Protein AF-A0A8D5FIZ2-F1 (afdb_monomer_lite)

Organism: NCBI:txid2772557

pLDDT: mean 80.87, std 14.38, range [47.53, 97.31]

Secondary structure (DSSP, 8-state):
------SHHHHHHHHHHHHHHHHHHHHHHHHHHHHS---SHHHHHHHHHHHHHHHHHHHHHHHHHHHHT--GGGEEE-SSTT-EEEPSS--HHHHHHHHHHTTHHHHHHHHHHHHHHHHHHHHHHHHHTT-

Radius of gyration: 19.39 Å; chains: 1; bounding box: 47×32×55 Å

Sequence (131 aa):
MALQTHGEPEGMYVHQMAHILYMAALGYLYWDTQRSAFSNRGWTYLRIFCVLTIFWNLLALIGHESTQYLHPKDFTIVDGYLFSKVNRPLTLIKAAYYTAKLDHLLTVPAMFFLYIALRSFYRASLDEDGD

Structure (mmCIF, N/CA/C/O backbone):
data_AF-A0A8D5FIZ2-F1
#
_entry.id 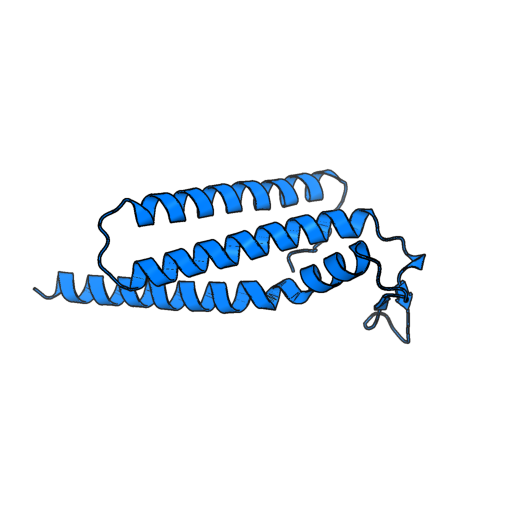  AF-A0A8D5FIZ2-F1
#
loop_
_atom_site.group_PDB
_atom_site.id
_atom_site.type_symbol
_atom_site.label_atom_id
_atom_site.label_alt_id
_atom_site.label_comp_id
_atom_site.label_asym_id
_atom_site.label_entity_id
_atom_site.label_seq_id
_atom_site.pdbx_PDB_ins_code
_atom_site.Cartn_x
_atom_site.Cartn_y
_atom_site.Cartn_z
_atom_site.occupancy
_atom_site.B_iso_or_equiv
_atom_site.auth_seq_id
_atom_site.auth_comp_id
_atom_site.auth_asym_id
_atom_site.auth_atom_id
_atom_site.pdbx_PDB_model_num
ATOM 1 N N . MET A 1 1 ? -4.710 -7.050 -13.228 1.00 47.78 1 MET A N 1
ATOM 2 C CA . MET A 1 1 ? -3.234 -6.948 -13.261 1.00 47.78 1 MET A CA 1
ATOM 3 C C . MET A 1 1 ? -2.876 -5.475 -13.221 1.00 47.78 1 MET A C 1
ATOM 5 O O . MET A 1 1 ? -3.498 -4.725 -13.960 1.00 47.78 1 MET A O 1
ATOM 9 N N . ALA A 1 2 ? -1.925 -5.053 -12.383 1.00 55.47 2 ALA A N 1
ATOM 10 C CA . ALA A 1 2 ? -1.527 -3.638 -12.312 1.00 55.47 2 ALA A CA 1
ATOM 11 C C . ALA A 1 2 ? -0.823 -3.134 -13.589 1.00 55.47 2 ALA A C 1
ATOM 13 O O . ALA A 1 2 ? -0.782 -1.935 -13.830 1.00 55.47 2 ALA A O 1
ATOM 14 N N . LEU A 1 3 ? -0.307 -4.054 -14.412 1.00 51.50 3 LEU A N 1
ATOM 15 C CA . LEU A 1 3 ? 0.365 -3.820 -15.694 1.00 51.50 3 LEU A CA 1
ATOM 16 C C . LEU A 1 3 ? -0.590 -4.033 -16.880 1.00 51.50 3 LEU A C 1
ATOM 18 O O . LEU A 1 3 ? -0.371 -4.913 -17.712 1.00 51.50 3 LEU A O 1
ATOM 22 N N . GLN A 1 4 ? -1.687 -3.280 -16.939 1.00 59.59 4 GLN A N 1
ATOM 23 C CA . GLN A 1 4 ? -2.576 -3.291 -18.101 1.00 59.59 4 GLN A CA 1
ATOM 24 C C . GLN A 1 4 ? -2.325 -2.042 -18.950 1.00 59.59 4 GLN A C 1
ATOM 26 O O . GLN A 1 4 ? -2.441 -0.922 -18.462 1.00 59.59 4 GLN A O 1
ATOM 31 N N . THR A 1 5 ? -1.975 -2.225 -20.224 1.00 54.44 5 THR A N 1
ATOM 32 C CA . THR A 1 5 ? -1.821 -1.113 -21.169 1.00 54.44 5 THR A CA 1
ATOM 33 C C . THR A 1 5 ? -3.201 -0.693 -21.663 1.00 54.44 5 THR A C 1
ATOM 35 O O . THR A 1 5 ? -3.807 -1.383 -22.484 1.00 54.44 5 THR A O 1
ATOM 38 N N . HIS A 1 6 ? -3.720 0.413 -21.141 1.00 54.88 6 HIS A N 1
ATOM 39 C CA . HIS A 1 6 ? -4.860 1.108 -21.738 1.00 54.88 6 HIS A CA 1
ATOM 40 C C . HIS A 1 6 ? -4.332 2.042 -22.843 1.00 54.88 6 HIS A C 1
ATOM 42 O O . HIS A 1 6 ? -3.242 2.590 -22.701 1.00 54.88 6 HIS A O 1
ATOM 48 N N . GLY A 1 7 ? -5.032 2.104 -23.981 1.00 55.34 7 GLY A N 1
ATOM 49 C CA . GLY A 1 7 ? -4.515 2.663 -25.241 1.00 55.34 7 GLY A CA 1
ATOM 50 C C . GLY A 1 7 ? -4.114 4.140 -25.179 1.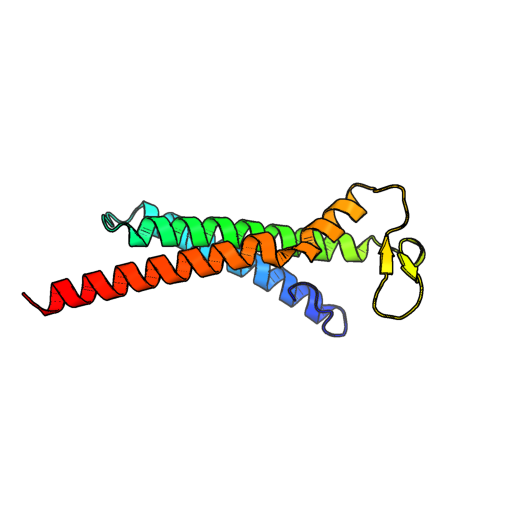00 55.34 7 GLY A C 1
ATOM 51 O O . GLY A 1 7 ? -4.714 4.874 -24.408 1.00 55.34 7 GLY A O 1
ATOM 52 N N . GLU A 1 8 ? -3.139 4.517 -26.027 1.00 59.66 8 GLU A N 1
ATOM 53 C CA . GLU A 1 8 ? -2.516 5.851 -26.200 1.00 59.66 8 GLU A CA 1
ATOM 54 C C . GLU A 1 8 ? -2.087 6.564 -24.879 1.00 59.66 8 GLU A C 1
ATOM 56 O O . GLU A 1 8 ? -2.540 6.230 -23.788 1.00 59.66 8 GLU A O 1
ATOM 61 N N . PRO A 1 9 ? -1.076 7.455 -24.885 1.00 69.38 9 PRO A N 1
ATOM 62 C CA . PRO A 1 9 ? -0.204 7.667 -23.715 1.00 69.38 9 PRO A CA 1
ATOM 63 C C . PRO A 1 9 ? -0.904 8.222 -22.460 1.00 69.38 9 PRO A C 1
ATOM 65 O O . PRO A 1 9 ? -0.410 8.038 -21.348 1.00 69.38 9 PRO A O 1
ATOM 68 N N . GLU A 1 10 ? -2.074 8.843 -22.611 1.00 75.12 10 GLU A N 1
ATOM 69 C CA . GLU A 1 10 ? -2.869 9.418 -21.520 1.00 75.12 10 GLU A CA 1
ATOM 70 C C . GLU A 1 10 ? -3.282 8.382 -20.465 1.00 75.12 10 GLU A C 1
ATOM 72 O O . GLU A 1 10 ? -3.200 8.656 -19.264 1.00 75.12 10 GLU A O 1
ATOM 77 N N . GLY A 1 11 ? -3.662 7.170 -20.889 1.00 76.88 11 GLY A N 1
ATOM 78 C CA . GLY A 1 11 ? -4.113 6.119 -19.973 1.00 76.88 11 GLY A CA 1
ATOM 79 C C . GLY A 1 11 ? -3.028 5.695 -18.981 1.00 76.88 11 GLY A C 1
ATOM 80 O O . GLY A 1 11 ? -3.312 5.442 -17.810 1.00 76.88 11 GLY A O 1
ATOM 81 N N . MET A 1 12 ? -1.771 5.683 -19.422 1.00 77.25 12 MET A N 1
ATOM 82 C CA . MET A 1 12 ? -0.624 5.342 -18.583 1.00 77.25 12 MET A CA 1
ATOM 83 C C . MET A 1 12 ? -0.331 6.427 -17.544 1.00 77.25 12 MET A C 1
ATOM 85 O O . MET A 1 12 ? -0.152 6.100 -16.370 1.00 77.25 12 MET A O 1
ATOM 89 N N . TYR A 1 13 ? -0.350 7.704 -17.938 1.00 83.44 13 TYR A N 1
ATOM 90 C CA . TYR A 1 13 ? -0.129 8.813 -17.004 1.00 83.44 13 TYR A CA 1
ATOM 91 C C . TYR A 1 13 ? -1.208 8.872 -15.923 1.00 83.44 13 TYR A C 1
ATOM 93 O O . TYR A 1 13 ? -0.894 9.001 -14.738 1.00 83.44 13 TYR A O 1
ATOM 101 N N . VAL A 1 14 ? -2.480 8.729 -16.309 1.00 86.88 14 VAL A N 1
ATOM 102 C CA . VAL A 1 14 ? -3.600 8.721 -15.356 1.00 86.88 14 VAL A CA 1
ATOM 103 C C . VAL A 1 14 ? -3.490 7.530 -14.402 1.00 86.88 14 VAL A C 1
ATOM 105 O O . VAL A 1 14 ? -3.680 7.689 -13.196 1.00 86.88 14 VAL A O 1
ATOM 108 N N . HIS A 1 15 ? -3.115 6.353 -14.908 1.00 84.88 15 HIS A N 1
ATOM 109 C CA . HIS A 1 15 ? -2.928 5.153 -14.091 1.00 84.88 15 HIS A CA 1
ATOM 110 C C . HIS A 1 15 ? -1.765 5.289 -13.092 1.00 84.88 15 HIS A C 1
ATOM 112 O O . HIS A 1 15 ? -1.911 4.959 -11.914 1.00 84.88 15 HIS A O 1
ATOM 118 N N . GLN A 1 16 ? -0.622 5.836 -13.515 1.00 85.88 16 GLN A N 1
ATOM 119 C CA . GLN A 1 16 ? 0.498 6.127 -12.609 1.00 85.88 16 GLN A CA 1
ATOM 120 C C . GLN A 1 16 ? 0.120 7.180 -11.557 1.00 85.88 16 GLN A C 1
ATOM 122 O O . GLN A 1 16 ? 0.440 7.026 -10.376 1.00 85.88 16 GLN A O 1
ATOM 127 N N . MET A 1 17 ? -0.623 8.217 -11.949 1.00 90.06 17 MET A N 1
ATOM 128 C CA . MET A 1 17 ? -1.111 9.234 -11.018 1.00 90.06 17 MET A CA 1
ATOM 129 C C . MET A 1 17 ? -2.095 8.647 -9.997 1.00 90.06 17 MET A C 1
ATOM 131 O O . MET A 1 17 ? -2.039 9.011 -8.821 1.00 90.06 17 MET A O 1
ATOM 135 N N . ALA A 1 18 ? -2.928 7.682 -10.395 1.00 90.88 18 ALA A N 1
ATOM 136 C CA . ALA A 1 18 ? -3.801 6.956 -9.476 1.00 90.88 18 ALA A CA 1
ATOM 137 C C . ALA A 1 18 ? -3.004 6.189 -8.406 1.00 90.88 18 ALA A C 1
ATOM 139 O O . ALA A 1 18 ? -3.361 6.247 -7.229 1.00 90.88 18 ALA A O 1
ATOM 140 N N . HIS A 1 19 ? -1.889 5.543 -8.770 1.00 92.12 19 HIS A N 1
ATOM 141 C CA . HIS A 1 19 ? -1.000 4.900 -7.794 1.00 92.12 19 HIS A CA 1
ATOM 142 C C . HIS A 1 19 ? -0.405 5.904 -6.793 1.00 92.12 19 HIS A C 1
ATOM 144 O O . HIS A 1 19 ? -0.367 5.626 -5.593 1.00 92.12 19 HIS A O 1
ATOM 150 N N . ILE A 1 20 ? 0.016 7.088 -7.255 1.00 93.94 20 ILE A N 1
ATOM 151 C CA . ILE A 1 20 ? 0.554 8.147 -6.382 1.00 93.94 20 ILE A CA 1
ATOM 152 C C . ILE A 1 20 ? -0.517 8.652 -5.412 1.00 93.94 20 ILE A C 1
ATOM 154 O O . ILE A 1 20 ? -0.283 8.701 -4.202 1.00 93.94 20 ILE A O 1
ATOM 158 N N . LEU A 1 21 ? -1.702 8.988 -5.927 1.00 95.88 21 LEU A N 1
ATOM 159 C CA . LEU A 1 21 ? -2.824 9.450 -5.109 1.00 95.88 21 LEU A CA 1
ATOM 160 C C . LEU A 1 21 ? -3.242 8.391 -4.088 1.00 95.88 21 LEU A C 1
ATOM 162 O O . LEU A 1 21 ? -3.494 8.718 -2.928 1.00 95.88 21 LEU A O 1
ATOM 166 N N . TYR A 1 22 ? -3.257 7.118 -4.485 1.00 94.69 22 TYR A N 1
ATOM 167 C CA . TYR A 1 22 ? -3.617 6.038 -3.579 1.00 94.69 22 TYR A CA 1
ATOM 168 C C . TYR A 1 22 ? -2.580 5.851 -2.466 1.00 94.69 22 TYR A C 1
ATOM 170 O O . TYR A 1 22 ? -2.956 5.724 -1.301 1.00 94.69 22 TYR A O 1
ATOM 178 N N . MET A 1 23 ? -1.280 5.925 -2.775 1.00 96.31 23 MET A N 1
ATOM 179 C CA . MET A 1 23 ? -0.231 5.925 -1.746 1.00 96.31 23 MET A CA 1
ATOM 180 C C . MET A 1 23 ? -0.366 7.102 -0.781 1.00 96.31 23 MET A C 1
ATOM 182 O O . MET A 1 23 ? -0.214 6.907 0.424 1.00 96.31 23 MET A O 1
ATOM 186 N N . ALA A 1 24 ? -0.673 8.302 -1.281 1.00 96.56 24 ALA A N 1
ATOM 187 C CA . ALA A 1 24 ? -0.877 9.475 -0.436 1.00 96.56 24 ALA A CA 1
ATOM 188 C C . ALA A 1 24 ? -2.072 9.284 0.512 1.00 96.56 24 ALA A C 1
ATOM 190 O O . ALA A 1 24 ? -1.951 9.536 1.711 1.00 96.56 24 ALA A O 1
ATOM 191 N N . ALA A 1 25 ? -3.193 8.764 0.004 1.00 97.06 25 ALA A N 1
ATOM 192 C CA . ALA A 1 25 ? -4.370 8.455 0.813 1.00 97.06 25 ALA A CA 1
ATOM 193 C C . ALA A 1 25 ? -4.077 7.389 1.885 1.00 97.06 25 ALA A C 1
ATOM 195 O O . ALA A 1 25 ? -4.457 7.555 3.044 1.00 97.06 25 ALA A O 1
ATOM 196 N N . LEU A 1 26 ? -3.351 6.323 1.533 1.00 96.38 26 LEU A N 1
ATOM 197 C CA . LEU A 1 26 ? -2.939 5.278 2.477 1.00 96.38 26 LEU A CA 1
ATOM 198 C C . LEU A 1 26 ? -1.943 5.794 3.520 1.00 96.38 26 LEU A C 1
ATOM 200 O O . LEU A 1 26 ? -2.019 5.401 4.684 1.00 96.38 26 LEU A O 1
ATOM 204 N N . GLY A 1 27 ? -1.026 6.678 3.122 1.00 96.00 27 GLY A N 1
ATOM 205 C CA . GLY A 1 27 ? -0.080 7.334 4.022 1.00 96.00 27 GLY A CA 1
ATOM 206 C C . GLY A 1 27 ? -0.789 8.245 5.021 1.00 96.00 27 GLY A C 1
ATOM 207 O O . GLY A 1 27 ? -0.501 8.185 6.216 1.00 96.00 27 GLY A O 1
ATOM 208 N N . TYR A 1 28 ? -1.771 9.018 4.552 1.00 95.44 28 TYR A N 1
ATOM 209 C CA . TYR A 1 28 ? -2.639 9.815 5.415 1.00 95.44 28 TYR A CA 1
ATOM 210 C C . TYR A 1 28 ? -3.431 8.932 6.386 1.00 95.44 28 TYR A C 1
ATOM 212 O O . TYR A 1 28 ? -3.391 9.178 7.587 1.00 95.44 28 TYR A O 1
ATOM 220 N N . LEU A 1 29 ? -4.069 7.860 5.903 1.00 94.06 29 LEU A N 1
ATOM 221 C CA . LEU A 1 29 ? -4.813 6.920 6.748 1.00 94.06 29 LEU A CA 1
ATOM 222 C C . LEU A 1 29 ? -3.908 6.255 7.798 1.00 94.06 29 LEU A C 1
ATOM 224 O O . LEU A 1 29 ? -4.267 6.143 8.968 1.00 94.06 29 LEU A O 1
ATOM 228 N N . TYR A 1 30 ? -2.705 5.833 7.412 1.00 94.00 30 TYR A N 1
ATOM 229 C CA . TYR A 1 30 ? -1.730 5.288 8.354 1.00 94.00 30 TYR A CA 1
ATOM 230 C C . TYR A 1 30 ? -1.355 6.316 9.432 1.00 94.00 30 TYR A C 1
ATOM 232 O O . TYR A 1 30 ? -1.326 5.986 10.616 1.00 94.00 30 TYR A O 1
ATOM 240 N N . TRP A 1 31 ? -1.094 7.562 9.036 1.00 93.31 31 TRP A N 1
ATOM 241 C CA . TRP A 1 31 ? -0.747 8.639 9.961 1.00 93.31 31 TRP A CA 1
ATOM 242 C C . TRP A 1 31 ? -1.891 8.987 10.921 1.00 93.31 31 TRP A C 1
ATOM 244 O O . TRP A 1 31 ? -1.676 9.101 12.129 1.00 93.31 31 TRP A O 1
ATOM 254 N N . ASP A 1 32 ? -3.106 9.123 10.397 1.00 92.44 32 ASP A N 1
ATOM 255 C CA . ASP A 1 32 ? -4.302 9.443 11.172 1.00 92.44 32 ASP A CA 1
ATOM 256 C C . ASP A 1 32 ? -4.603 8.357 12.212 1.00 92.44 32 ASP A C 1
ATOM 258 O O . ASP A 1 32 ? -4.741 8.633 13.407 1.00 92.44 32 ASP A O 1
ATOM 262 N N . THR A 1 33 ? -4.563 7.093 11.788 1.00 90.00 33 THR A N 1
ATOM 263 C CA . THR A 1 33 ? -4.807 5.964 12.692 1.00 90.00 33 THR A CA 1
ATOM 264 C C . THR A 1 33 ? -3.747 5.828 13.775 1.00 90.00 33 THR A C 1
ATOM 266 O O . THR A 1 33 ? -4.056 5.265 14.818 1.00 90.00 33 THR A O 1
ATOM 269 N N . GLN A 1 34 ? -2.515 6.304 13.559 1.00 85.00 34 GLN A N 1
ATOM 270 C CA . GLN A 1 34 ? -1.452 6.335 14.574 1.00 85.00 34 GLN A CA 1
ATOM 271 C C . GLN A 1 34 ? -1.676 7.418 15.635 1.00 85.00 34 GLN A C 1
ATOM 273 O O . GLN A 1 34 ? -1.330 7.207 16.796 1.00 85.00 34 GLN A O 1
ATOM 278 N N . ARG A 1 35 ? -2.229 8.573 15.248 1.00 81.94 35 ARG A N 1
ATOM 279 C CA . ARG A 1 35 ? -2.515 9.674 16.181 1.00 81.94 35 ARG A CA 1
ATOM 280 C C . ARG A 1 35 ? -3.762 9.442 17.010 1.00 81.94 35 ARG A C 1
ATOM 282 O O . ARG A 1 35 ? -3.808 9.844 18.170 1.00 81.94 35 ARG A O 1
ATOM 289 N N . SER A 1 36 ? -4.769 8.833 16.409 1.00 75.88 36 SER A N 1
ATOM 290 C CA . SER A 1 36 ? -5.999 8.504 17.103 1.00 75.88 36 SER A CA 1
ATOM 291 C C . SER A 1 36 ? -5.717 7.422 18.148 1.00 75.88 36 SER A C 1
ATOM 293 O O . SER A 1 36 ? -5.041 6.434 17.858 1.00 75.88 36 SER A O 1
ATOM 295 N N . ALA A 1 37 ? -6.205 7.610 19.379 1.00 70.50 37 ALA A N 1
ATOM 296 C CA . ALA A 1 37 ? -5.988 6.720 20.530 1.00 70.50 37 ALA A CA 1
ATOM 297 C C . ALA A 1 37 ? -6.771 5.395 20.414 1.00 70.50 37 ALA A C 1
ATOM 299 O O . ALA A 1 37 ? -7.401 4.914 21.354 1.00 70.50 37 ALA A O 1
ATOM 300 N N . PHE A 1 38 ? -6.768 4.809 19.223 1.00 74.62 38 PHE A N 1
ATOM 301 C CA . PHE A 1 38 ? -7.492 3.607 18.902 1.00 74.62 38 PHE A CA 1
ATOM 302 C C . PHE A 1 38 ? -6.773 2.381 19.486 1.00 74.62 38 PHE A C 1
ATOM 304 O O . PHE A 1 38 ? -5.731 1.949 18.997 1.00 74.62 38 PHE A O 1
ATOM 311 N N . SER A 1 39 ? -7.347 1.819 20.550 1.00 68.62 39 SER A N 1
ATOM 312 C CA . SER A 1 39 ? -6.779 0.703 21.327 1.00 68.62 39 SER A CA 1
ATOM 313 C C . SER A 1 39 ? -6.994 -0.685 20.687 1.00 68.62 39 SER A C 1
ATOM 315 O O . SER A 1 39 ? -6.310 -1.656 21.011 1.00 68.62 39 SER A O 1
ATOM 317 N N . ASN A 1 40 ? -7.936 -0.811 19.744 1.00 80.88 40 ASN A N 1
ATOM 318 C CA . ASN A 1 40 ? -8.318 -2.111 19.184 1.00 80.88 40 ASN A CA 1
ATOM 319 C C . ASN A 1 40 ? -7.236 -2.682 18.235 1.00 80.88 40 ASN A C 1
ATOM 321 O O . ASN A 1 40 ? -6.723 -1.991 17.354 1.00 80.88 40 ASN A O 1
ATOM 325 N N . ARG A 1 41 ? -6.945 -3.989 18.356 1.00 84.75 41 ARG A N 1
ATOM 326 C CA . ARG A 1 41 ? -6.025 -4.746 17.481 1.00 84.75 41 ARG A CA 1
ATOM 327 C C . ARG A 1 41 ? -6.371 -4.628 15.989 1.00 84.75 41 ARG A C 1
ATOM 329 O O . ARG A 1 41 ? -5.467 -4.721 15.159 1.00 84.75 41 ARG A O 1
ATOM 336 N N . GLY A 1 42 ? -7.639 -4.371 15.649 1.00 89.62 42 GLY A N 1
ATOM 337 C CA . GLY A 1 42 ? -8.089 -4.081 14.282 1.00 89.62 42 GLY A CA 1
ATOM 338 C C 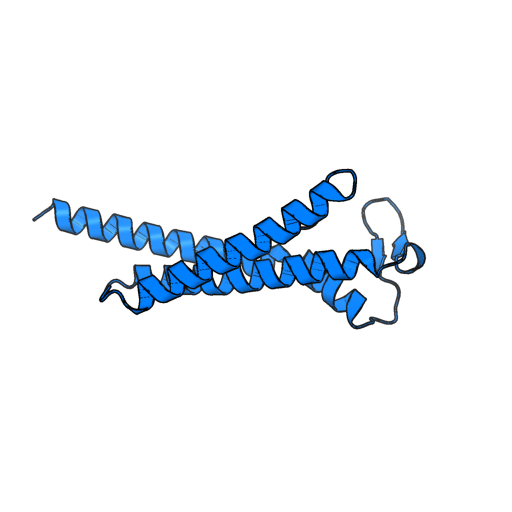. GLY A 1 42 ? -7.304 -2.956 13.600 1.00 89.62 42 GLY A C 1
ATOM 339 O O . GLY A 1 42 ? -6.950 -3.071 12.427 1.00 89.62 42 GLY A O 1
ATOM 340 N N . TRP A 1 43 ? -6.930 -1.917 14.351 1.00 92.25 43 TRP A N 1
ATOM 341 C CA . TRP A 1 43 ? -6.178 -0.776 13.825 1.00 92.25 43 TRP A CA 1
ATOM 342 C C . TRP A 1 43 ? -4.734 -1.131 13.474 1.00 92.25 43 TRP A C 1
ATOM 344 O O . TRP A 1 43 ? -4.209 -0.640 12.478 1.00 92.25 43 TRP A O 1
ATOM 354 N N . THR A 1 44 ? -4.106 -2.047 14.216 1.00 92.31 44 THR A N 1
ATOM 355 C CA . THR A 1 44 ? -2.783 -2.580 13.858 1.00 92.31 44 THR A CA 1
ATOM 356 C C . THR A 1 44 ? -2.836 -3.316 12.522 1.00 92.31 44 THR A C 1
ATOM 358 O O . THR A 1 44 ? -1.977 -3.100 11.669 1.00 92.31 44 THR A O 1
ATOM 361 N N . TYR A 1 45 ? -3.862 -4.143 12.299 1.00 94.50 45 TYR A N 1
ATOM 362 C CA . TYR A 1 45 ? -4.033 -4.841 11.023 1.00 94.50 45 TYR A CA 1
ATOM 363 C C . TYR A 1 45 ? -4.317 -3.874 9.867 1.00 94.50 45 TYR A C 1
ATOM 365 O O . TYR A 1 45 ? -3.747 -4.043 8.789 1.00 94.50 45 TYR A O 1
ATOM 373 N N . LEU A 1 46 ? -5.104 -2.817 10.101 1.00 94.88 46 LEU A N 1
ATOM 374 C CA . LEU A 1 46 ? -5.336 -1.765 9.107 1.00 94.88 46 LEU A CA 1
ATOM 375 C C . LEU A 1 46 ? -4.034 -1.038 8.733 1.00 94.88 46 LEU A C 1
ATOM 377 O O . LEU A 1 46 ? -3.764 -0.816 7.556 1.00 94.88 46 LEU A O 1
ATOM 381 N N . ARG A 1 47 ? -3.178 -0.733 9.715 1.00 94.25 47 ARG A N 1
ATOM 382 C CA . ARG A 1 47 ? -1.859 -0.129 9.471 1.00 94.25 47 ARG A CA 1
ATOM 383 C C . ARG A 1 47 ? -0.945 -1.048 8.654 1.00 94.25 47 ARG A C 1
ATOM 385 O O . ARG A 1 47 ? -0.284 -0.569 7.735 1.00 94.25 47 ARG A O 1
ATOM 392 N N . ILE A 1 48 ? -0.931 -2.354 8.942 1.00 95.12 48 ILE A N 1
ATOM 393 C CA . ILE A 1 48 ? -0.172 -3.341 8.151 1.00 95.12 48 ILE A CA 1
ATOM 394 C C . ILE A 1 48 ? -0.693 -3.391 6.708 1.00 95.12 48 ILE A C 1
ATOM 396 O O . ILE A 1 48 ? 0.109 -3.377 5.773 1.00 95.12 48 ILE A O 1
ATOM 400 N N . PHE A 1 49 ? -2.017 -3.384 6.514 1.00 96.62 49 PHE A N 1
ATOM 401 C CA . PHE A 1 49 ? -2.629 -3.280 5.188 1.00 96.62 49 PHE A CA 1
ATOM 402 C C . PHE A 1 49 ? -2.161 -2.024 4.440 1.00 96.62 49 PHE A C 1
ATOM 404 O O . PHE A 1 49 ? -1.740 -2.136 3.285 1.00 96.62 49 PHE A O 1
ATOM 411 N N . CYS A 1 50 ? -2.172 -0.853 5.088 1.00 96.12 50 C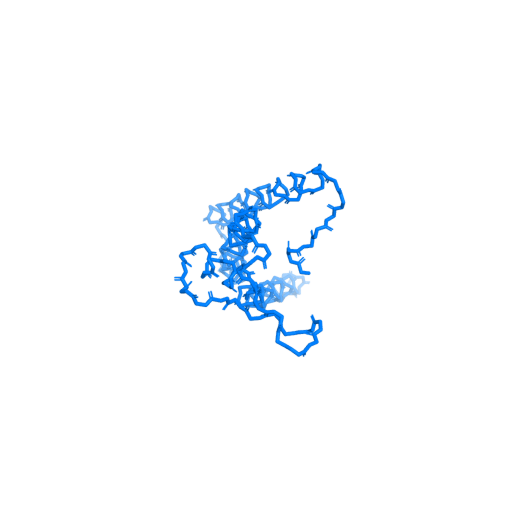YS A N 1
ATOM 412 C CA . CYS A 1 50 ? -1.704 0.389 4.472 1.00 96.12 50 CYS A CA 1
ATOM 413 C C . CYS A 1 50 ? -0.248 0.273 4.012 1.00 96.12 50 CYS A C 1
ATOM 415 O O . CYS A 1 50 ? 0.057 0.596 2.866 1.00 96.12 50 CYS A O 1
ATOM 417 N N . VAL A 1 51 ? 0.638 -0.241 4.870 1.00 96.06 51 VAL A N 1
ATOM 418 C CA . VAL A 1 51 ? 2.066 -0.398 4.557 1.00 96.06 51 VAL A CA 1
ATOM 419 C C . VAL A 1 51 ? 2.279 -1.345 3.372 1.00 96.06 51 VAL A C 1
ATOM 421 O O . VAL A 1 51 ? 2.954 -0.975 2.412 1.00 96.06 51 VAL A O 1
ATOM 424 N N . LEU A 1 52 ? 1.674 -2.538 3.389 1.00 95.38 52 LEU A N 1
ATOM 425 C CA . LEU A 1 52 ? 1.802 -3.502 2.287 1.00 95.38 52 LEU A CA 1
ATOM 426 C C . LEU A 1 52 ? 1.262 -2.942 0.967 1.00 95.38 52 LEU A C 1
ATOM 428 O O . LEU A 1 52 ? 1.874 -3.132 -0.084 1.00 95.38 52 LEU A O 1
ATOM 432 N N . THR A 1 53 ? 0.147 -2.214 1.021 1.00 95.12 53 THR A N 1
ATOM 433 C CA . THR A 1 53 ? -0.474 -1.622 -0.168 1.00 95.12 53 THR A CA 1
ATOM 434 C C . THR A 1 53 ? 0.344 -0.444 -0.706 1.00 95.12 53 THR A C 1
ATOM 436 O O . THR A 1 53 ? 0.451 -0.287 -1.921 1.00 95.12 53 THR A O 1
ATOM 439 N N . ILE A 1 54 ? 1.000 0.347 0.151 1.00 95.62 54 ILE A N 1
ATOM 440 C CA . ILE A 1 54 ? 1.967 1.372 -0.281 1.00 95.62 54 ILE A CA 1
ATOM 441 C C . ILE A 1 54 ? 3.141 0.719 -1.019 1.00 95.62 54 ILE A C 1
ATOM 443 O O . ILE A 1 54 ? 3.465 1.137 -2.130 1.00 95.62 54 ILE A O 1
ATOM 447 N N . PHE A 1 55 ? 3.734 -0.341 -0.458 1.00 94.12 55 PHE A N 1
ATOM 448 C CA . PHE A 1 55 ? 4.814 -1.073 -1.131 1.00 94.12 55 PHE A CA 1
ATOM 449 C C . PHE A 1 55 ? 4.366 -1.672 -2.466 1.00 94.12 55 PHE A C 1
ATOM 451 O O . PHE A 1 55 ? 5.118 -1.629 -3.438 1.00 94.12 55 PHE A O 1
ATOM 458 N N . TRP A 1 56 ? 3.137 -2.181 -2.539 1.00 93.81 56 TRP A N 1
ATOM 459 C CA . TRP A 1 56 ? 2.565 -2.684 -3.785 1.00 93.81 56 TRP A CA 1
ATOM 460 C C . TRP A 1 56 ? 2.416 -1.584 -4.846 1.00 93.81 56 TRP A C 1
ATOM 462 O O . TRP A 1 56 ? 2.800 -1.797 -5.993 1.00 93.81 56 TRP A O 1
ATOM 472 N N . ASN A 1 57 ? 1.931 -0.394 -4.474 1.00 92.00 57 ASN A N 1
ATOM 473 C CA . ASN A 1 57 ? 1.826 0.741 -5.400 1.00 92.00 57 ASN A CA 1
ATOM 474 C C . ASN A 1 57 ? 3.205 1.224 -5.876 1.00 92.00 57 ASN A C 1
ATOM 476 O O . ASN A 1 57 ? 3.378 1.504 -7.061 1.00 92.00 57 ASN A O 1
ATOM 480 N N . LEU A 1 58 ? 4.200 1.276 -4.984 1.00 91.38 58 LEU A N 1
ATOM 481 C CA . LEU A 1 58 ? 5.575 1.619 -5.356 1.00 91.38 58 LEU A CA 1
ATOM 482 C C . LEU A 1 58 ? 6.148 0.604 -6.352 1.00 91.38 58 LEU A C 1
ATOM 484 O O . LEU A 1 58 ? 6.742 0.980 -7.362 1.00 91.38 58 LEU A O 1
ATOM 488 N N . LEU A 1 59 ? 5.931 -0.686 -6.091 1.00 89.44 59 LEU A N 1
ATOM 489 C CA . LEU A 1 59 ? 6.357 -1.755 -6.983 1.00 89.44 59 LEU A CA 1
ATOM 490 C C . LEU A 1 59 ? 5.641 -1.683 -8.343 1.00 89.44 59 LEU A C 1
ATOM 492 O O . LEU A 1 59 ? 6.277 -1.907 -9.371 1.00 89.44 59 LEU A O 1
ATOM 496 N N . ALA A 1 60 ? 4.355 -1.321 -8.367 1.00 87.44 60 ALA A N 1
ATOM 497 C CA . ALA A 1 60 ? 3.601 -1.112 -9.601 1.00 87.44 60 ALA A CA 1
ATOM 498 C C . ALA A 1 60 ? 4.156 0.064 -10.423 1.00 87.44 60 ALA A C 1
ATOM 500 O O . ALA A 1 60 ? 4.338 -0.081 -11.630 1.00 87.44 60 ALA A O 1
ATOM 501 N N . LEU A 1 61 ? 4.497 1.191 -9.784 1.00 88.44 61 LEU A N 1
ATOM 502 C CA . LEU A 1 61 ? 5.144 2.329 -10.451 1.00 88.44 61 LEU A CA 1
ATOM 503 C C . LEU A 1 61 ? 6.492 1.938 -11.065 1.00 88.44 61 LEU A C 1
ATOM 505 O O . LEU A 1 61 ? 6.724 2.201 -12.242 1.00 88.44 61 LEU A O 1
ATOM 509 N N . ILE A 1 62 ? 7.346 1.250 -10.300 1.00 86.62 62 ILE A N 1
ATOM 510 C CA . ILE A 1 62 ? 8.635 0.737 -10.792 1.00 86.62 62 ILE A CA 1
ATOM 511 C C . ILE A 1 62 ? 8.418 -0.241 -11.954 1.00 86.62 62 ILE A C 1
ATOM 513 O O . ILE A 1 62 ? 9.160 -0.212 -12.934 1.00 86.62 62 ILE A O 1
ATOM 517 N N . GLY A 1 63 ? 7.396 -1.093 -11.862 1.00 84.88 63 GLY A N 1
ATOM 518 C CA . GLY A 1 63 ? 6.995 -2.002 -12.928 1.00 84.88 63 GLY A CA 1
ATOM 519 C C . GLY A 1 63 ? 6.671 -1.262 -14.219 1.00 84.88 63 GLY A C 1
ATOM 520 O O . GLY A 1 63 ? 7.261 -1.570 -15.253 1.00 84.88 63 GLY A O 1
ATOM 521 N N . HIS A 1 64 ? 5.797 -0.257 -14.146 1.00 82.19 64 HIS A N 1
ATOM 522 C CA . HIS A 1 64 ? 5.422 0.581 -15.288 1.00 82.19 64 HIS A CA 1
ATOM 523 C C . HIS A 1 64 ? 6.624 1.295 -15.899 1.00 82.19 64 HIS A C 1
ATOM 525 O O . HIS A 1 64 ? 6.848 1.161 -17.100 1.00 82.19 64 HIS A O 1
ATOM 531 N N . GLU A 1 65 ? 7.462 1.939 -15.086 1.00 82.50 65 GLU A N 1
ATOM 532 C CA . GLU A 1 65 ? 8.695 2.572 -15.571 1.00 82.50 65 GLU A CA 1
ATOM 533 C C . GLU A 1 65 ? 9.616 1.550 -16.246 1.00 82.50 65 GLU A C 1
ATOM 535 O O . GLU A 1 65 ? 10.068 1.757 -17.368 1.00 82.50 65 GLU A O 1
ATOM 540 N N . SER A 1 66 ? 9.836 0.386 -15.624 1.00 81.38 66 SER A N 1
ATOM 541 C CA . SER A 1 66 ? 10.698 -0.659 -16.188 1.00 81.38 66 SER A CA 1
ATOM 542 C C . SER A 1 66 ? 10.204 -1.170 -17.545 1.00 81.38 66 SER A C 1
ATOM 544 O O . SER A 1 66 ? 11.029 -1.499 -18.395 1.00 81.38 66 SER A O 1
ATOM 546 N N . THR A 1 67 ? 8.886 -1.186 -17.788 1.00 76.56 67 THR A N 1
ATOM 547 C CA . THR A 1 67 ? 8.330 -1.599 -19.087 1.00 76.56 67 THR A CA 1
ATOM 548 C C . THR A 1 67 ? 8.677 -0.644 -20.221 1.00 76.56 67 THR A C 1
ATOM 550 O O . THR A 1 67 ? 8.853 -1.109 -21.343 1.00 76.56 67 THR A O 1
ATOM 553 N N . GLN A 1 68 ? 8.852 0.651 -19.934 1.00 76.81 68 GLN A N 1
ATOM 554 C CA . GLN A 1 68 ? 9.239 1.653 -20.934 1.00 76.81 68 GLN A CA 1
ATOM 555 C C . GLN A 1 68 ? 10.675 1.444 -21.434 1.00 76.81 68 GLN A C 1
ATOM 557 O O . GLN A 1 68 ? 10.990 1.761 -22.578 1.00 76.81 68 GLN A O 1
ATOM 562 N N . TYR A 1 69 ? 11.546 0.879 -20.594 1.00 75.62 69 TYR A N 1
ATOM 563 C CA . TYR A 1 69 ? 12.958 0.645 -20.918 1.00 75.62 69 TYR A CA 1
ATOM 564 C C . TYR A 1 69 ? 13.241 -0.756 -21.479 1.00 75.62 69 TYR A C 1
ATOM 566 O O . TYR A 1 69 ? 14.383 -1.048 -21.837 1.00 75.62 69 TYR A O 1
ATOM 574 N N . LEU A 1 70 ? 12.238 -1.638 -21.544 1.00 74.25 70 LEU A N 1
ATOM 575 C CA . LEU A 1 70 ? 12.393 -2.996 -22.064 1.00 74.25 70 LEU A CA 1
ATOM 576 C C . LEU A 1 70 ? 12.108 -3.034 -23.565 1.00 74.25 70 LEU A C 1
ATOM 578 O O . LEU A 1 70 ? 11.008 -2.718 -24.017 1.00 74.25 70 LEU A O 1
ATOM 582 N N . HIS A 1 71 ? 13.090 -3.474 -24.352 1.00 69.06 71 HIS A N 1
ATOM 583 C CA . HIS A 1 71 ? 12.914 -3.634 -25.793 1.00 69.06 71 HIS A CA 1
ATOM 584 C C . HIS A 1 71 ? 12.341 -5.026 -26.112 1.00 69.06 71 HIS A C 1
ATOM 586 O O . HIS A 1 71 ? 12.652 -5.991 -25.415 1.00 69.06 71 HIS A O 1
ATOM 592 N N . PRO A 1 72 ? 11.610 -5.221 -27.228 1.00 64.62 72 PRO A N 1
ATOM 593 C CA . PRO A 1 72 ? 11.139 -6.549 -27.639 1.00 64.62 72 PRO A CA 1
ATOM 594 C C . PRO A 1 72 ? 12.252 -7.607 -27.770 1.00 64.62 72 PRO A C 1
ATOM 596 O O . PRO A 1 72 ? 11.996 -8.795 -27.622 1.00 64.62 72 PRO A O 1
ATOM 599 N N . LYS A 1 73 ? 13.503 -7.177 -27.993 1.00 63.88 73 LYS A N 1
ATOM 600 C CA . LYS A 1 73 ? 14.702 -8.035 -28.057 1.00 63.88 73 LYS A CA 1
ATOM 601 C C . LYS A 1 73 ? 15.100 -8.638 -26.699 1.00 63.88 73 LYS A C 1
ATOM 603 O O . LYS A 1 73 ? 15.858 -9.607 -26.651 1.00 63.88 73 LYS A O 1
ATOM 608 N N . ASP A 1 74 ? 14.596 -8.088 -25.596 1.00 64.38 74 ASP A N 1
ATOM 609 C CA . ASP A 1 74 ? 14.851 -8.580 -24.240 1.00 64.38 74 ASP A CA 1
ATOM 610 C C . ASP A 1 74 ? 14.019 -9.811 -23.868 1.00 64.38 74 ASP A C 1
ATOM 612 O O . ASP A 1 74 ? 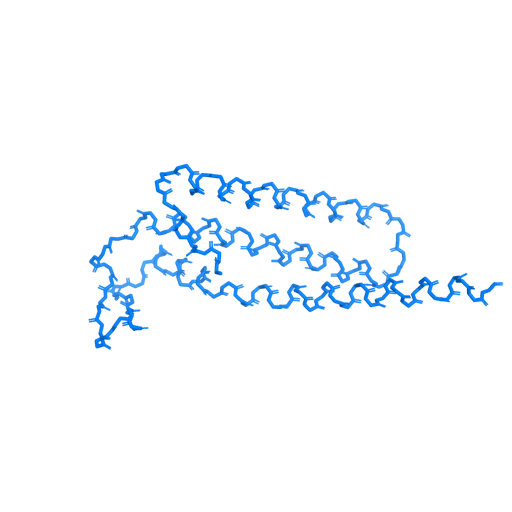14.306 -10.459 -22.856 1.00 64.38 74 ASP A O 1
ATOM 616 N N . PHE A 1 75 ? 13.044 -10.171 -24.702 1.00 66.81 75 PHE A N 1
ATOM 617 C CA . PHE A 1 75 ? 12.188 -11.333 -24.524 1.00 66.81 75 PHE A CA 1
ATOM 618 C C . PHE A 1 75 ? 12.500 -12.382 -25.596 1.00 66.81 75 PHE A C 1
ATOM 620 O O . PHE A 1 75 ? 12.497 -12.085 -26.790 1.00 66.81 75 PHE A O 1
ATOM 627 N N . THR A 1 76 ? 12.758 -13.625 -25.190 1.00 61.88 76 THR A N 1
ATOM 628 C CA . THR A 1 76 ? 12.669 -14.773 -26.100 1.00 61.88 76 THR A CA 1
ATOM 629 C C . THR A 1 76 ? 11.262 -15.339 -26.030 1.00 61.88 76 THR A C 1
ATOM 631 O O . THR A 1 76 ? 10.768 -15.715 -24.964 1.00 61.88 76 THR A O 1
ATOM 634 N N . ILE A 1 77 ? 10.608 -15.393 -27.189 1.00 57.50 77 ILE A N 1
ATOM 635 C CA . ILE A 1 77 ? 9.389 -16.173 -27.376 1.00 57.50 77 ILE A CA 1
ATOM 636 C C . ILE A 1 77 ? 9.845 -17.629 -27.462 1.00 57.50 77 ILE A C 1
ATOM 638 O O . ILE A 1 77 ? 10.468 -18.020 -28.446 1.00 57.50 77 ILE A O 1
ATOM 642 N N . VAL A 1 78 ? 9.603 -18.406 -26.409 1.00 53.88 78 VAL A N 1
ATOM 643 C CA . VAL A 1 78 ? 9.858 -19.849 -26.405 1.00 53.88 78 VAL A CA 1
ATOM 644 C C . VAL A 1 78 ? 8.497 -20.530 -26.465 1.00 53.88 78 VAL A C 1
ATOM 646 O O . VAL A 1 78 ? 7.735 -20.434 -25.511 1.00 53.88 78 VAL A O 1
ATOM 649 N N . ASP A 1 79 ? 8.199 -21.158 -27.603 1.00 47.53 79 ASP A N 1
ATOM 650 C CA . ASP A 1 79 ? 7.040 -22.029 -27.843 1.00 47.53 79 ASP A CA 1
ATOM 651 C C . ASP A 1 79 ? 5.688 -21.504 -27.324 1.00 47.53 79 ASP A C 1
ATOM 653 O O . ASP A 1 79 ? 5.128 -21.965 -26.328 1.00 47.53 79 ASP A O 1
ATOM 657 N N . GLY A 1 80 ? 5.120 -20.559 -28.080 1.00 53.81 80 GLY A N 1
ATOM 658 C CA . GLY A 1 80 ? 3.745 -20.089 -27.910 1.00 53.81 80 GLY A CA 1
ATOM 659 C C . GLY A 1 80 ? 3.598 -18.817 -27.069 1.00 53.81 80 GLY A C 1
ATOM 660 O O . GLY A 1 80 ? 4.441 -18.460 -26.251 1.00 53.81 80 GLY A O 1
ATOM 661 N N . TYR A 1 81 ? 2.479 -18.118 -27.284 1.00 53.50 81 TYR A N 1
ATOM 662 C CA . TYR A 1 81 ? 2.133 -16.804 -26.710 1.00 53.50 81 TYR A CA 1
ATOM 663 C C . TYR A 1 81 ? 2.209 -16.727 -25.168 1.00 53.50 81 TYR A C 1
ATOM 665 O O . TYR A 1 81 ? 2.279 -15.638 -24.604 1.00 53.50 81 TYR A O 1
ATOM 673 N N . LEU A 1 82 ? 2.212 -17.870 -24.475 1.00 51.59 82 LEU A N 1
ATOM 674 C CA . LEU A 1 82 ? 2.062 -17.952 -23.021 1.00 51.59 82 LEU A CA 1
ATOM 675 C C . LEU A 1 82 ? 3.384 -17.964 -22.235 1.00 51.59 82 LEU A C 1
ATOM 677 O O . LEU A 1 82 ? 3.351 -17.745 -21.024 1.00 51.59 82 LEU A O 1
ATOM 681 N N . PHE A 1 83 ? 4.539 -18.164 -22.881 1.00 51.09 83 PHE A N 1
ATOM 682 C CA . PHE A 1 83 ? 5.829 -18.272 -22.187 1.00 51.09 83 PHE A CA 1
ATOM 683 C C . PHE A 1 83 ? 6.899 -17.355 -22.792 1.00 51.09 83 PHE A C 1
ATOM 685 O O . PHE A 1 83 ? 7.843 -17.791 -23.450 1.00 51.09 83 PHE A O 1
ATOM 692 N N . SER A 1 84 ? 6.797 -16.051 -22.519 1.00 59.47 84 SER A N 1
ATOM 693 C CA . SER A 1 84 ? 7.920 -15.135 -22.733 1.00 59.47 84 SER A CA 1
ATOM 694 C C . SER A 1 84 ? 8.941 -15.288 -21.601 1.00 59.47 84 SER A C 1
ATOM 696 O O . SER A 1 84 ? 8.657 -15.039 -20.424 1.00 59.47 84 SER A O 1
ATOM 698 N N . LYS A 1 85 ? 10.155 -15.725 -21.949 1.00 62.28 85 LYS A N 1
ATOM 699 C CA . LYS A 1 85 ? 11.293 -15.746 -21.022 1.00 62.28 85 LYS A CA 1
ATOM 700 C C . LYS A 1 85 ? 12.112 -14.481 -21.239 1.00 62.28 85 LYS A C 1
ATOM 702 O O . LYS A 1 85 ? 12.411 -14.106 -22.369 1.00 62.28 85 LYS A O 1
ATOM 707 N N . VAL A 1 86 ? 12.480 -13.807 -20.157 1.00 63.75 86 VAL A N 1
ATOM 708 C CA . VAL A 1 86 ? 13.425 -12.693 -20.244 1.00 63.75 86 VAL A CA 1
ATOM 709 C C . VAL A 1 86 ? 14.821 -13.253 -20.489 1.00 63.75 86 VAL A C 1
ATOM 711 O O . VAL A 1 86 ? 15.293 -14.149 -19.781 1.00 63.75 86 VAL A O 1
ATOM 714 N N . ASN A 1 87 ? 15.490 -12.696 -21.491 1.00 64.00 87 ASN A N 1
ATOM 715 C CA . ASN A 1 87 ? 16.835 -13.092 -21.873 1.00 64.00 87 ASN A CA 1
ATOM 716 C C . ASN A 1 87 ? 17.852 -12.685 -20.808 1.00 64.00 87 ASN A C 1
ATOM 718 O O . ASN A 1 87 ? 17.864 -11.536 -20.350 1.00 64.00 87 ASN A O 1
ATOM 722 N N . ARG A 1 88 ? 18.750 -13.616 -20.464 1.00 61.22 88 ARG A N 1
ATOM 723 C CA . ARG A 1 88 ? 19.957 -13.303 -19.688 1.00 61.22 88 ARG A CA 1
ATOM 724 C C . ARG A 1 88 ? 20.850 -12.341 -20.492 1.00 61.22 88 ARG A C 1
ATOM 726 O O . ARG A 1 88 ? 20.870 -12.443 -21.717 1.00 61.22 88 ARG A O 1
ATOM 733 N N . PRO A 1 89 ? 21.616 -11.452 -19.836 1.00 70.50 89 PRO A N 1
ATOM 734 C CA . PRO A 1 89 ? 21.776 -11.297 -18.386 1.00 70.50 89 PRO A CA 1
ATOM 735 C C . PRO A 1 89 ? 20.600 -10.568 -17.711 1.00 70.50 89 PRO A C 1
ATOM 737 O O . PRO A 1 89 ? 19.941 -9.724 -18.318 1.00 70.50 89 PRO A O 1
ATOM 740 N N . LEU A 1 90 ? 20.348 -10.899 -16.438 1.00 70.25 90 LEU A N 1
ATOM 741 C CA . LEU A 1 90 ? 19.381 -10.193 -15.591 1.00 70.25 90 LEU A CA 1
ATOM 742 C C . LEU A 1 90 ? 19.953 -8.818 -15.227 1.00 70.25 90 LEU A C 1
ATOM 744 O O . LEU A 1 90 ? 20.717 -8.684 -14.276 1.00 70.25 90 LEU A O 1
ATOM 748 N N . THR A 1 91 ? 19.609 -7.796 -16.004 1.00 78.19 91 THR A N 1
ATOM 749 C CA . THR A 1 91 ? 19.846 -6.402 -15.617 1.00 78.19 91 THR A CA 1
ATOM 750 C C . THR A 1 91 ? 18.887 -5.988 -14.500 1.00 78.19 91 THR A C 1
ATOM 752 O O . THR A 1 91 ? 17.816 -6.577 -14.332 1.00 78.19 91 THR A O 1
ATOM 755 N N . LEU A 1 92 ? 19.248 -4.945 -13.745 1.00 76.88 92 LEU A N 1
ATOM 756 C CA . LEU A 1 92 ? 18.425 -4.407 -12.653 1.00 76.88 92 LEU A CA 1
ATOM 757 C C . LEU A 1 92 ? 16.984 -4.099 -13.110 1.00 76.88 92 LEU A C 1
ATOM 759 O O . LEU A 1 92 ? 16.032 -4.410 -12.404 1.00 76.88 92 LEU A O 1
ATOM 763 N N . ILE A 1 93 ? 16.829 -3.587 -14.335 1.00 76.44 93 ILE A N 1
ATOM 764 C CA . ILE A 1 93 ? 15.537 -3.278 -14.971 1.00 76.44 93 ILE A CA 1
ATOM 765 C C . ILE A 1 93 ? 14.700 -4.551 -15.192 1.00 76.44 93 ILE A C 1
ATOM 767 O O . ILE A 1 93 ? 13.515 -4.581 -14.873 1.00 76.44 93 ILE A O 1
ATOM 771 N N . LYS A 1 94 ? 15.321 -5.638 -15.671 1.00 77.19 94 LYS A N 1
ATOM 772 C CA . LYS A 1 94 ? 14.667 -6.943 -15.876 1.00 77.19 94 LYS A CA 1
ATOM 773 C C . LYS A 1 94 ? 14.227 -7.584 -14.559 1.00 77.19 94 LYS A C 1
ATOM 775 O O . LYS A 1 94 ? 13.156 -8.183 -14.492 1.00 77.19 94 LYS A O 1
ATOM 780 N N . ALA A 1 95 ? 15.043 -7.454 -13.513 1.00 78.00 95 ALA A N 1
ATOM 781 C CA . ALA A 1 95 ? 14.702 -7.936 -12.178 1.00 78.00 95 ALA A CA 1
ATOM 782 C C . ALA A 1 95 ? 13.537 -7.135 -11.569 1.00 78.00 95 ALA A C 1
ATOM 784 O O . ALA A 1 95 ? 12.599 -7.730 -11.034 1.00 78.00 95 ALA A O 1
ATOM 785 N N . ALA A 1 96 ? 13.558 -5.806 -11.711 1.00 77.62 96 ALA A N 1
ATOM 786 C CA . ALA A 1 96 ? 12.477 -4.923 -11.282 1.00 77.62 96 ALA A CA 1
ATOM 787 C C . ALA A 1 96 ? 11.152 -5.256 -11.990 1.00 77.62 96 ALA A C 1
ATOM 789 O O . ALA A 1 96 ? 10.135 -5.436 -11.324 1.00 77.62 96 ALA A O 1
ATOM 790 N N . TYR A 1 97 ? 11.188 -5.462 -13.311 1.00 80.12 97 TYR A N 1
ATOM 791 C CA . TYR A 1 97 ? 10.036 -5.898 -14.103 1.00 80.12 97 TYR A CA 1
ATOM 792 C C . TYR A 1 97 ? 9.443 -7.226 -13.616 1.00 80.12 97 TYR A C 1
ATOM 794 O O . TYR A 1 97 ? 8.235 -7.333 -13.399 1.00 80.12 97 TYR A O 1
ATOM 802 N N . TYR A 1 98 ? 10.281 -8.246 -13.401 1.00 78.56 98 TYR A N 1
ATOM 803 C CA . TYR A 1 98 ? 9.801 -9.536 -12.897 1.00 78.56 98 TYR A CA 1
ATOM 804 C C . TYR A 1 98 ? 9.220 -9.441 -11.495 1.00 78.56 98 TYR A C 1
ATOM 806 O O . TYR A 1 98 ? 8.201 -10.069 -11.218 1.00 78.56 98 TYR A O 1
ATOM 814 N N . THR A 1 99 ? 9.849 -8.653 -10.626 1.00 78.75 99 THR A N 1
ATOM 815 C CA . THR A 1 99 ? 9.363 -8.446 -9.259 1.00 78.75 99 THR A CA 1
ATOM 816 C C . THR A 1 99 ? 8.007 -7.752 -9.292 1.00 78.75 99 THR A C 1
ATOM 818 O O . THR A 1 99 ? 7.086 -8.192 -8.613 1.00 78.75 99 THR A O 1
ATOM 821 N N . ALA A 1 100 ? 7.839 -6.746 -10.153 1.00 81.81 100 ALA A N 1
ATOM 822 C CA . ALA A 1 100 ? 6.560 -6.075 -10.347 1.00 81.81 100 ALA A CA 1
ATOM 823 C C . ALA A 1 100 ? 5.477 -6.985 -10.940 1.00 81.81 100 ALA A C 1
ATOM 825 O O . ALA A 1 100 ? 4.299 -6.803 -10.644 1.00 81.81 100 ALA A O 1
ATOM 826 N N . LYS A 1 101 ? 5.857 -8.008 -11.712 1.00 79.56 101 LYS A N 1
ATOM 827 C CA . LYS A 1 101 ? 4.934 -9.065 -12.150 1.00 79.56 101 LYS A CA 1
ATOM 828 C C . LYS A 1 101 ? 4.490 -10.007 -11.029 1.00 79.56 101 LYS A C 1
ATOM 830 O O . LYS A 1 101 ? 3.465 -10.663 -11.181 1.00 79.56 101 LYS A O 1
ATOM 835 N N . LEU A 1 102 ? 5.231 -10.088 -9.925 1.00 82.88 102 LEU A N 1
ATOM 836 C CA . LEU A 1 102 ? 4.858 -10.836 -8.719 1.00 82.88 102 LEU A CA 1
ATOM 837 C C . LEU A 1 102 ? 4.033 -9.962 -7.759 1.00 82.88 102 LEU A C 1
ATOM 839 O O . LEU A 1 102 ? 4.145 -10.073 -6.539 1.00 82.88 102 LEU A O 1
ATOM 843 N N . ASP A 1 103 ? 3.187 -9.096 -8.315 1.00 80.31 103 ASP A N 1
ATOM 844 C CA . ASP A 1 103 ? 2.340 -8.138 -7.604 1.00 80.31 103 ASP A CA 1
ATOM 845 C C . ASP A 1 103 ? 1.488 -8.799 -6.501 1.00 80.31 103 ASP A C 1
ATOM 847 O O . ASP A 1 103 ? 1.357 -8.249 -5.403 1.00 80.31 103 ASP A O 1
ATOM 851 N N . HIS A 1 104 ? 1.012 -10.022 -6.749 1.00 84.38 104 HIS A N 1
ATOM 852 C CA . HIS A 1 104 ? 0.225 -10.841 -5.820 1.00 84.38 104 HIS A CA 1
ATOM 853 C C . HIS A 1 104 ? 0.929 -11.122 -4.484 1.00 84.38 104 HIS A C 1
ATOM 855 O O . HIS A 1 104 ? 0.251 -11.293 -3.469 1.00 84.38 104 HIS A O 1
ATOM 861 N N . LEU A 1 105 ? 2.268 -11.138 -4.450 1.00 88.56 105 LEU A N 1
ATOM 862 C CA . LEU A 1 105 ? 3.032 -11.395 -3.226 1.00 88.56 105 LEU A CA 1
ATOM 863 C C . LEU A 1 105 ? 2.771 -10.331 -2.151 1.00 88.56 105 LEU A C 1
ATOM 865 O O . LEU A 1 105 ? 2.819 -10.640 -0.965 1.00 88.56 105 LEU A O 1
ATOM 869 N N . LEU A 1 106 ? 2.468 -9.096 -2.563 1.00 88.88 106 LEU A N 1
ATOM 870 C CA . LEU A 1 106 ? 2.130 -7.997 -1.657 1.00 88.88 106 LEU A CA 1
ATOM 871 C C . LEU A 1 106 ? 0.615 -7.797 -1.529 1.00 88.88 106 LEU A C 1
ATOM 873 O O . LEU A 1 106 ? 0.129 -7.534 -0.430 1.00 88.88 106 LEU A O 1
ATOM 877 N N . THR A 1 107 ? -0.151 -7.956 -2.615 1.00 91.19 107 THR A N 1
ATOM 878 C CA . THR A 1 107 ? -1.603 -7.688 -2.587 1.00 91.19 107 THR A CA 1
ATOM 879 C C . THR A 1 107 ? -2.386 -8.728 -1.793 1.00 91.19 107 THR A C 1
ATOM 881 O O . THR A 1 107 ? -3.296 -8.360 -1.054 1.00 91.19 107 THR A O 1
ATOM 884 N N . VAL A 1 108 ? -2.041 -10.015 -1.893 1.00 93.94 108 VAL A N 1
ATOM 885 C CA . VAL A 1 108 ? -2.737 -11.085 -1.155 1.00 93.94 108 VAL A CA 1
ATOM 886 C C . VAL A 1 108 ? -2.622 -10.910 0.365 1.00 93.94 108 VAL A C 1
ATOM 888 O O . VAL A 1 108 ? -3.663 -10.864 1.027 1.00 93.94 108 VAL A O 1
ATOM 891 N N . PRO A 1 109 ? -1.417 -10.763 0.956 1.00 94.00 109 PRO A N 1
ATOM 892 C CA . PRO A 1 109 ? -1.318 -10.528 2.391 1.00 94.00 109 PRO A CA 1
ATOM 893 C C . PRO A 1 109 ? -1.948 -9.193 2.799 1.00 94.00 109 PRO A C 1
ATOM 895 O O . PRO A 1 109 ? -2.577 -9.137 3.853 1.00 94.00 109 PRO A O 1
ATOM 898 N N . ALA A 1 110 ? -1.863 -8.143 1.970 1.00 95.56 110 ALA A N 1
ATOM 899 C CA . ALA A 1 110 ? -2.543 -6.878 2.250 1.00 95.56 110 ALA A CA 1
ATOM 900 C C . ALA A 1 110 ? -4.058 -7.087 2.422 1.00 95.56 110 ALA A C 1
ATOM 902 O O . ALA A 1 110 ? -4.615 -6.739 3.464 1.00 95.56 110 ALA A O 1
ATOM 903 N N . MET A 1 111 ? -4.713 -7.728 1.451 1.00 95.62 111 MET A N 1
ATOM 904 C CA . MET A 1 111 ? -6.155 -8.001 1.508 1.00 95.62 111 MET A CA 1
ATOM 905 C C . MET A 1 111 ? -6.535 -8.892 2.695 1.00 95.62 111 MET A C 1
ATOM 907 O O . MET A 1 111 ? -7.569 -8.675 3.326 1.00 95.62 111 MET A O 1
ATOM 911 N N . PHE A 1 112 ? -5.685 -9.856 3.051 1.00 96.88 112 PHE A N 1
ATOM 912 C CA . PHE A 1 112 ? -5.886 -10.679 4.242 1.00 96.88 112 PHE A CA 1
ATOM 913 C C . PHE A 1 112 ? -5.878 -9.847 5.535 1.00 96.88 112 PHE A C 1
ATOM 915 O O . PHE A 1 112 ? -6.767 -10.001 6.374 1.00 96.88 112 PHE A O 1
ATOM 922 N N . PHE A 1 113 ? -4.926 -8.922 5.687 1.00 96.62 113 PHE A N 1
ATOM 923 C CA . PHE A 1 113 ? -4.890 -8.024 6.844 1.00 96.62 113 PHE A CA 1
ATOM 924 C C . PHE A 1 113 ? -6.068 -7.049 6.871 1.00 96.62 113 PHE A C 1
ATOM 926 O O . PHE A 1 113 ? -6.621 -6.815 7.947 1.00 96.62 113 PHE A O 1
ATOM 933 N N . LEU A 1 114 ? -6.506 -6.546 5.713 1.00 96.81 114 LEU A N 1
ATOM 934 C CA . LEU A 1 114 ? -7.718 -5.731 5.618 1.00 96.81 114 LEU A CA 1
ATOM 935 C C . LEU A 1 114 ? -8.948 -6.507 6.102 1.00 96.81 114 LEU A C 1
ATOM 937 O O . LEU A 1 114 ? -9.721 -5.997 6.910 1.00 96.81 114 LEU A O 1
ATOM 941 N N . TYR A 1 115 ? -9.102 -7.759 5.667 1.00 97.31 115 TYR A N 1
ATOM 942 C CA . TYR A 1 115 ? -10.198 -8.618 6.111 1.00 97.31 115 TYR A CA 1
ATOM 943 C C . TYR A 1 115 ? -10.199 -8.812 7.635 1.00 97.31 115 TYR A C 1
ATOM 945 O O . TYR A 1 115 ? -11.242 -8.670 8.276 1.00 97.31 115 TYR A O 1
ATOM 953 N N . ILE A 1 116 ? -9.038 -9.090 8.240 1.00 96.38 116 ILE A N 1
ATOM 954 C CA . ILE A 1 116 ? -8.941 -9.245 9.699 1.00 96.38 116 ILE A CA 1
ATOM 955 C C . ILE A 1 116 ? -9.253 -7.924 10.414 1.00 96.38 116 ILE A C 1
ATOM 957 O O . ILE A 1 116 ? -9.954 -7.946 11.427 1.00 96.38 116 ILE A O 1
ATOM 961 N N . ALA A 1 117 ? -8.781 -6.786 9.892 1.00 95.12 117 ALA A N 1
ATOM 962 C CA . ALA A 1 117 ? -9.079 -5.466 10.446 1.00 95.12 117 ALA A CA 1
ATOM 963 C C . ALA A 1 117 ? -10.592 -5.205 10.480 1.00 95.12 117 ALA A C 1
ATOM 965 O O . ALA A 1 117 ? -11.148 -4.941 11.546 1.00 95.12 117 ALA A O 1
ATOM 966 N N . LEU A 1 118 ? -11.271 -5.388 9.343 1.00 95.00 118 LEU A N 1
ATOM 967 C CA . LEU A 1 118 ? -12.721 -5.213 9.221 1.00 95.00 118 LEU A CA 1
ATOM 968 C C . LEU A 1 118 ? -13.493 -6.167 10.136 1.00 95.00 118 LEU A C 1
ATOM 970 O O . LEU A 1 118 ? -14.424 -5.750 10.821 1.00 95.00 118 LEU A O 1
ATOM 974 N N . ARG A 1 119 ? -13.071 -7.434 10.218 1.00 94.56 119 ARG A N 1
ATOM 975 C CA . ARG A 1 119 ? -13.669 -8.412 11.137 1.00 94.56 119 ARG A CA 1
ATOM 976 C C . ARG A 1 119 ? -13.509 -7.997 12.601 1.00 94.56 119 ARG A C 1
ATOM 978 O O . ARG A 1 119 ? -14.401 -8.255 13.405 1.00 94.56 119 ARG A O 1
ATOM 985 N N . SER A 1 120 ? -12.380 -7.388 12.956 1.00 92.88 120 SER A N 1
ATOM 986 C CA . SER A 1 120 ? -12.122 -6.887 14.309 1.00 92.88 120 SER A CA 1
ATOM 987 C C . SER A 1 120 ? -13.006 -5.690 14.652 1.00 92.88 120 SER A C 1
ATOM 989 O O . SER A 1 120 ? -13.468 -5.594 15.786 1.00 92.88 120 SER A O 1
ATOM 991 N N . PHE A 1 121 ? -13.252 -4.797 13.690 1.00 92.19 121 PHE A N 1
ATOM 992 C CA . PHE A 1 121 ? -14.147 -3.653 13.876 1.00 92.19 121 PHE A CA 1
ATOM 993 C C . PHE A 1 121 ? -15.605 -4.087 13.986 1.00 92.19 121 PHE A C 1
ATOM 995 O O . PHE A 1 121 ? -16.282 -3.671 14.914 1.00 92.19 121 PHE A O 1
ATOM 1002 N N . TYR A 1 122 ? -16.046 -5.001 13.120 1.00 92.44 122 TYR A N 1
ATOM 1003 C CA . TYR A 1 122 ? -17.397 -5.560 13.171 1.00 92.44 122 TYR A CA 1
ATOM 1004 C C . TYR A 1 122 ? -17.708 -6.245 14.508 1.00 92.44 122 TYR A C 1
ATOM 1006 O O . TYR A 1 122 ? -18.808 -6.143 15.030 1.00 92.44 122 TYR A O 1
ATOM 1014 N N . ARG A 1 123 ? -16.734 -6.959 15.084 1.00 90.50 123 ARG A N 1
ATOM 1015 C CA . ARG A 1 123 ? -16.911 -7.574 16.406 1.00 90.50 123 ARG A CA 1
ATOM 1016 C C . ARG A 1 123 ? -17.008 -6.533 17.513 1.00 90.50 123 ARG A C 1
ATOM 1018 O O . ARG A 1 123 ? -17.888 -6.648 18.346 1.00 90.50 123 ARG A O 1
ATOM 1025 N N . ALA A 1 124 ? -16.148 -5.517 17.479 1.00 88.81 124 ALA A N 1
ATOM 1026 C CA . ALA A 1 124 ? -16.184 -4.451 18.472 1.00 88.81 124 ALA A CA 1
ATOM 1027 C C . ALA A 1 124 ? -17.499 -3.658 18.437 1.00 88.81 124 ALA A C 1
ATOM 1029 O O . ALA A 1 124 ? -18.010 -3.329 19.496 1.00 88.81 124 ALA A O 1
ATOM 1030 N N . SER A 1 125 ? -18.080 -3.416 17.256 1.00 88.44 125 SER A N 1
ATOM 1031 C CA . SER A 1 125 ? -19.377 -2.731 17.165 1.00 88.44 125 SER A CA 1
ATOM 1032 C C . SER A 1 125 ? -20.533 -3.565 17.724 1.00 88.44 125 SER A C 1
ATOM 1034 O O . SER A 1 125 ? -21.446 -3.013 18.316 1.00 88.44 125 SER A O 1
ATOM 1036 N N . LEU A 1 126 ? -20.496 -4.896 17.573 1.00 89.50 126 LEU A N 1
ATOM 1037 C CA . LEU A 1 126 ? -21.516 -5.771 18.166 1.00 89.50 126 LEU A CA 1
ATOM 1038 C C . LEU A 1 126 ? -21.452 -5.800 19.696 1.00 89.50 126 LEU A C 1
ATOM 1040 O O . LEU A 1 126 ? -22.487 -5.959 20.334 1.00 89.50 126 LEU A O 1
ATOM 1044 N N . ASP A 1 127 ? -20.252 -5.683 20.265 1.00 84.19 127 ASP A N 1
ATOM 1045 C CA . ASP A 1 127 ? -20.067 -5.638 21.716 1.00 84.19 127 ASP A CA 1
ATOM 1046 C C . ASP A 1 127 ? -20.539 -4.285 22.297 1.00 84.19 127 ASP A C 1
ATOM 1048 O O . ASP A 1 127 ? -21.009 -4.252 23.427 1.00 84.19 127 ASP A O 1
ATOM 1052 N N . GLU A 1 128 ? -20.457 -3.186 21.531 1.00 75.69 128 GLU A N 1
ATOM 1053 C CA . GLU A 1 128 ? -20.947 -1.852 21.932 1.00 75.69 128 GLU A CA 1
ATOM 1054 C C . GLU A 1 128 ? -22.482 -1.710 21.859 1.00 75.69 128 GLU A C 1
ATOM 1056 O O . GLU A 1 128 ? -23.053 -0.985 22.666 1.00 75.69 128 GLU A O 1
ATOM 1061 N N . ASP A 1 129 ? -23.158 -2.402 20.934 1.00 69.69 129 ASP A N 1
ATOM 1062 C CA . ASP A 1 129 ? -24.628 -2.358 20.784 1.00 69.69 129 ASP A CA 1
ATOM 1063 C C . ASP A 1 129 ? -25.380 -3.285 21.771 1.00 69.69 129 ASP A C 1
ATOM 1065 O O . ASP A 1 129 ? -26.614 -3.275 21.825 1.00 69.69 129 ASP A O 1
ATOM 1069 N N . GLY A 1 130 ? -24.656 -4.146 22.497 1.00 57.22 130 GLY A N 1
ATOM 1070 C CA . GLY A 1 130 ? -25.212 -5.162 23.401 1.00 57.22 130 GLY A CA 1
ATOM 1071 C C . GLY A 1 130 ? -25.243 -4.793 24.890 1.00 57.22 130 GLY A C 1
ATOM 1072 O O . GLY A 1 130 ? -25.770 -5.590 25.671 1.00 57.22 130 GLY A O 1
ATOM 1073 N N . ASP A 1 131 ? -24.689 -3.636 25.263 1.00 49.25 131 ASP A N 1
ATOM 1074 C CA . ASP A 1 131 ? -24.616 -3.068 26.626 1.00 49.25 13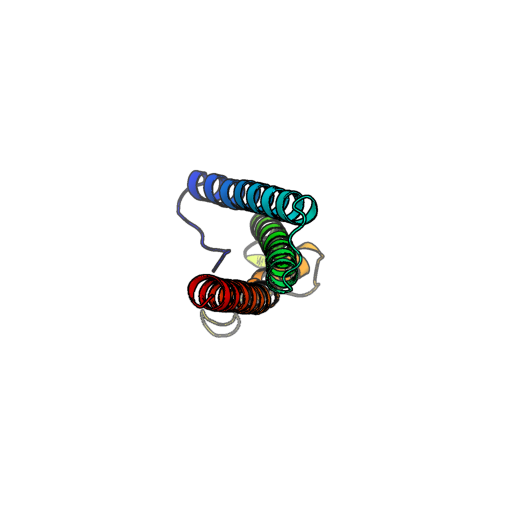1 ASP A CA 1
ATOM 1075 C C . ASP A 1 131 ? -25.629 -1.913 26.798 1.00 49.25 131 ASP A C 1
ATOM 1077 O O . ASP A 1 131 ? -26.172 -1.745 27.917 1.00 49.25 131 ASP A O 1
#

Foldseek 3Di:
DLPDDDDDDVVLVVSLVVLVVLLVVLVVLLVVLVPPPDPFPLSVLSNLLSVLSNVLSVLSNLLSVLVVVDDPVQWDDDDDPPDTDGDDDCDPSNVSNVVNVVSCVSNVSSVVSNVVSVVRVVVVVVVVVVD